Protein AF-A0A369W4E8-F1 (afdb_monomer_lite)

pLDDT: mean 86.35, std 14.91, range [37.69, 95.75]

Radius of gyration: 13.04 Å; chains: 1; bounding box: 27×32×36 Å

Organism: NCBI:txid2282655

Secondary structure (DSSP, 8-state):
-HHHHHHGGGS-HHHHHHHHHHHHH-GGGBGGG-SSSPBPHHHHHHHHHHHHHHHHTT--TTTT-----

Foldseek 3Di:
DVVLLVCLLVDDLVVLLVLLVCLQQALVQADVSDRPHHGDPVSVSNNVSSVVSCVVVVHDNPVVDDDDD

Stru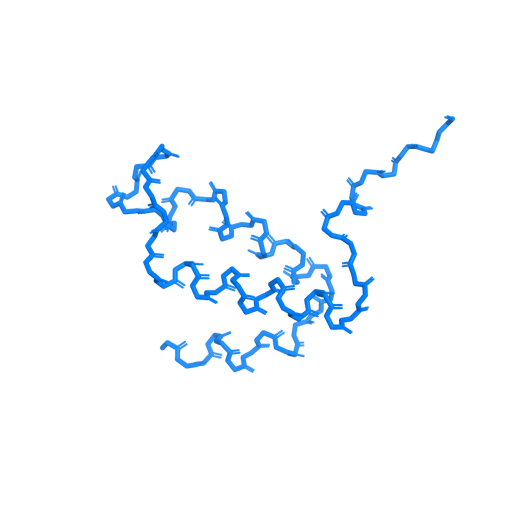cture (mmCIF, N/CA/C/O backbone):
data_AF-A0A369W4E8-F1
#
_entry.id   AF-A0A369W4E8-F1
#
loop_
_atom_site.group_PDB
_atom_site.id
_atom_site.type_symbol
_atom_site.label_atom_id
_atom_site.label_alt_id
_atom_site.label_comp_id
_atom_site.label_asym_id
_atom_site.label_entity_id
_atom_site.label_seq_id
_atom_site.pdbx_PDB_ins_code
_atom_site.Cartn_x
_atom_site.Cartn_y
_atom_site.Cartn_z
_atom_site.occupancy
_atom_site.B_iso_or_equiv
_atom_site.auth_seq_id
_atom_site.auth_comp_id
_atom_site.auth_asym_id
_atom_site.auth_atom_id
_atom_site.pdbx_PDB_model_num
ATOM 1 N N . MET A 1 1 ? -1.658 -15.245 -6.818 1.00 59.72 1 MET A N 1
ATOM 2 C CA . MET A 1 1 ? -1.808 -13.771 -6.775 1.00 59.72 1 MET A CA 1
ATOM 3 C C . MET A 1 1 ? -2.964 -13.356 -5.874 1.00 59.72 1 MET A C 1
ATOM 5 O O . MET A 1 1 ? -2.735 -12.507 -5.032 1.00 59.72 1 MET A O 1
ATOM 9 N N . ARG A 1 2 ? -4.146 -13.981 -6.013 1.00 70.44 2 ARG A N 1
ATOM 10 C CA . ARG A 1 2 ? -5.335 -13.702 -5.187 1.00 70.44 2 ARG A CA 1
ATOM 11 C C . ARG A 1 2 ? -5.108 -13.852 -3.679 1.00 70.44 2 ARG A C 1
ATOM 13 O O . ARG A 1 2 ? -5.343 -12.884 -2.985 1.00 70.44 2 ARG A O 1
ATOM 20 N N . ALA A 1 3 ? -4.469 -14.940 -3.233 1.00 79.12 3 ALA A N 1
ATOM 21 C CA . ALA A 1 3 ? -4.207 -15.191 -1.806 1.00 79.12 3 ALA A CA 1
ATOM 22 C C . ALA A 1 3 ? -3.676 -13.964 -1.035 1.00 79.12 3 ALA A C 1
ATOM 24 O O . ALA A 1 3 ? -4.314 -13.517 -0.098 1.00 79.12 3 ALA A O 1
ATOM 25 N N . LEU A 1 4 ? -2.594 -13.335 -1.510 1.00 82.62 4 LEU A N 1
ATOM 26 C CA . LEU A 1 4 ? -2.015 -12.160 -0.846 1.00 82.62 4 LEU A CA 1
ATOM 27 C C . LEU A 1 4 ? -2.947 -10.940 -0.823 1.00 82.62 4 LEU A C 1
ATOM 29 O O . LEU A 1 4 ? -2.913 -10.189 0.139 1.00 82.62 4 LEU A O 1
ATOM 33 N N . LEU A 1 5 ? -3.744 -10.721 -1.872 1.00 89.12 5 LEU A N 1
ATOM 34 C CA . LEU A 1 5 ? -4.720 -9.626 -1.905 1.00 89.12 5 LEU A CA 1
ATOM 35 C C . LEU A 1 5 ? -5.905 -9.909 -0.974 1.00 89.12 5 LEU A C 1
ATOM 37 O O . LEU A 1 5 ? -6.385 -8.993 -0.316 1.00 89.12 5 LEU A O 1
ATOM 41 N N . ASP A 1 6 ? -6.328 -11.171 -0.893 1.00 92.56 6 ASP A N 1
ATOM 42 C CA . ASP A 1 6 ? -7.409 -11.627 -0.017 1.00 92.56 6 ASP A CA 1
ATOM 43 C C . ASP A 1 6 ? -6.993 -11.597 1.467 1.00 92.56 6 ASP A C 1
ATOM 45 O O . ASP A 1 6 ? -7.835 -11.456 2.349 1.00 92.56 6 ASP A O 1
ATOM 49 N N . GLU A 1 7 ? -5.692 -11.699 1.755 1.00 93.38 7 GLU A N 1
ATOM 50 C CA . GLU A 1 7 ? -5.152 -11.643 3.115 1.00 93.38 7 GLU A CA 1
ATOM 51 C C . GLU A 1 7 ? -5.030 -10.210 3.660 1.00 93.38 7 GLU A C 1
ATOM 53 O O . GLU A 1 7 ? -5.167 -10.026 4.870 1.00 93.38 7 GLU A O 1
ATOM 58 N N . ILE A 1 8 ? -4.812 -9.194 2.812 1.00 93.94 8 ILE A N 1
ATOM 59 C CA . ILE A 1 8 ? -4.587 -7.789 3.226 1.00 93.94 8 ILE A CA 1
ATOM 60 C C . ILE A 1 8 ? -5.634 -7.268 4.233 1.00 93.94 8 ILE A C 1
ATOM 62 O O . ILE A 1 8 ? -5.225 -6.726 5.260 1.00 93.94 8 ILE A O 1
ATOM 66 N N . PRO A 1 9 ? -6.953 -7.472 4.041 1.00 94.94 9 PRO A N 1
ATOM 67 C CA . PRO A 1 9 ? -7.970 -7.009 4.991 1.00 94.94 9 PRO A CA 1
ATOM 68 C C . PRO A 1 9 ? -7.911 -7.689 6.366 1.00 94.94 9 PRO A C 1
ATOM 70 O O . PRO A 1 9 ? -8.539 -7.231 7.313 1.00 94.94 9 PRO A O 1
ATOM 73 N N . SER A 1 10 ? -7.173 -8.790 6.508 1.00 94.88 10 SER A N 1
ATOM 74 C CA . SER A 1 10 ? -6.998 -9.494 7.788 1.00 94.88 10 SER A CA 1
ATOM 75 C C . SER A 1 10 ? -5.702 -9.126 8.508 1.00 94.88 10 SER A C 1
ATOM 77 O O . SER A 1 10 ? -5.478 -9.538 9.646 1.00 94.88 10 SER A O 1
ATOM 79 N N . TRP A 1 11 ? -4.828 -8.355 7.862 1.00 95.19 11 TRP A N 1
ATOM 80 C CA . TRP A 1 11 ? -3.522 -8.030 8.411 1.00 95.19 11 TRP A CA 1
ATOM 81 C C . TRP A 1 11 ? -3.625 -7.111 9.632 1.00 95.19 11 TRP A C 1
ATOM 83 O O . TRP A 1 11 ? -4.456 -6.202 9.642 1.00 95.19 11 TRP A O 1
ATOM 93 N N . PRO A 1 12 ? -2.762 -7.290 10.648 1.00 95.56 12 PRO A N 1
ATOM 94 C CA . PRO A 1 12 ? -2.626 -6.322 11.728 1.00 95.56 12 PRO A CA 1
ATOM 95 C C . PRO A 1 12 ? -2.149 -4.961 11.208 1.00 95.56 12 PRO A C 1
ATOM 97 O O . PRO A 1 12 ? -1.384 -4.894 10.244 1.00 95.56 12 PRO A O 1
ATOM 100 N N . ASP A 1 13 ? -2.517 -3.885 11.898 1.00 93.94 13 ASP A N 1
ATOM 101 C CA . ASP A 1 13 ? -2.236 -2.504 11.482 1.00 93.94 13 ASP A CA 1
ATOM 102 C C . ASP A 1 13 ? -0.739 -2.235 11.261 1.00 93.94 13 ASP A C 1
ATOM 104 O O . ASP A 1 13 ? -0.341 -1.709 10.221 1.00 93.94 13 ASP A O 1
ATOM 108 N N . ALA A 1 14 ? 0.118 -2.689 12.184 1.00 92.50 14 ALA A N 1
ATOM 109 C CA . ALA A 1 14 ? 1.572 -2.577 12.042 1.00 92.50 14 ALA A CA 1
ATOM 110 C C . ALA A 1 14 ? 2.094 -3.303 10.788 1.00 92.50 14 ALA A C 1
ATOM 112 O O . ALA A 1 14 ? 3.007 -2.826 10.112 1.00 92.50 14 ALA A O 1
ATOM 113 N N . MET A 1 15 ? 1.491 -4.443 10.438 1.00 94.31 15 MET A N 1
ATOM 114 C CA . MET A 1 15 ? 1.865 -5.198 9.246 1.00 94.31 15 MET A CA 1
ATOM 115 C C . MET A 1 15 ? 1.394 -4.501 7.969 1.00 94.31 15 MET A C 1
ATOM 117 O O . MET A 1 15 ? 2.156 -4.454 7.005 1.00 94.31 15 MET A O 1
ATOM 121 N N . LEU A 1 16 ? 0.191 -3.920 7.966 1.00 94.06 16 LEU A N 1
ATOM 122 C CA . LEU A 1 16 ? -0.317 -3.113 6.853 1.00 94.06 16 LEU A CA 1
ATOM 123 C C . LEU A 1 16 ? 0.609 -1.937 6.551 1.00 94.06 16 LEU A C 1
ATOM 125 O O . LEU A 1 16 ? 1.058 -1.788 5.414 1.00 94.06 16 LEU A O 1
ATOM 129 N N . LEU A 1 17 ? 0.948 -1.149 7.574 1.00 93.00 17 LEU A N 1
ATOM 130 C CA . LEU A 1 17 ? 1.828 0.014 7.443 1.00 93.00 17 LEU A CA 1
ATOM 131 C C . LEU A 1 17 ? 3.222 -0.398 6.949 1.00 93.00 17 LEU A C 1
ATOM 133 O O . LEU A 1 17 ? 3.735 0.164 5.973 1.00 93.00 17 LEU A O 1
ATOM 137 N N . HIS A 1 18 ? 3.800 -1.440 7.556 1.00 94.06 18 HIS A N 1
ATOM 138 C CA . HIS A 1 18 ? 5.096 -1.979 7.155 1.00 94.06 18 HIS A CA 1
ATOM 139 C C . HIS A 1 18 ? 5.091 -2.464 5.699 1.00 94.06 18 HIS A C 1
ATOM 141 O O . HIS A 1 18 ? 5.977 -2.109 4.917 1.00 94.06 18 HIS A O 1
ATOM 147 N N . MET A 1 19 ? 4.098 -3.268 5.311 1.00 94.94 19 MET A N 1
ATOM 148 C CA . MET A 1 19 ? 4.036 -3.862 3.976 1.00 94.94 19 MET A CA 1
ATOM 149 C C . MET A 1 19 ? 3.728 -2.823 2.904 1.00 94.94 19 MET A C 1
ATOM 151 O O . MET A 1 19 ? 4.377 -2.847 1.861 1.00 94.94 19 MET A O 1
ATOM 155 N N . HIS A 1 20 ? 2.844 -1.858 3.168 1.00 94.56 20 HIS A N 1
ATOM 156 C CA . HIS A 1 20 ? 2.602 -0.728 2.270 1.00 94.56 20 HIS A CA 1
ATOM 157 C C . HIS A 1 20 ? 3.907 0.020 1.943 1.00 94.56 20 HIS A C 1
ATOM 159 O O . HIS A 1 20 ? 4.259 0.194 0.771 1.00 94.56 20 HIS A O 1
ATOM 165 N N . LYS A 1 21 ? 4.696 0.370 2.972 1.00 93.31 21 LYS A N 1
ATOM 166 C CA . LYS A 1 21 ? 6.020 0.993 2.799 1.00 93.31 21 LYS A CA 1
ATOM 167 C C . LYS A 1 21 ? 6.978 0.078 2.038 1.00 93.31 21 LYS A C 1
ATOM 169 O O . LYS A 1 21 ? 7.695 0.532 1.141 1.00 93.31 21 LYS A O 1
ATOM 174 N N . ARG A 1 22 ? 6.995 -1.214 2.370 1.00 93.81 22 ARG A N 1
ATOM 175 C CA . ARG A 1 22 ? 7.875 -2.204 1.740 1.00 93.81 22 ARG A CA 1
ATOM 176 C C . ARG A 1 22 ? 7.567 -2.384 0.252 1.00 93.81 22 ARG A C 1
ATOM 178 O O . ARG A 1 22 ? 8.513 -2.432 -0.532 1.00 93.81 22 ARG A O 1
ATOM 185 N N . PHE A 1 23 ? 6.294 -2.424 -0.150 1.00 93.56 23 PHE A N 1
ATOM 186 C CA . PHE A 1 23 ? 5.885 -2.504 -1.557 1.00 93.56 23 PHE A CA 1
ATOM 187 C C . PHE A 1 23 ? 6.334 -1.284 -2.362 1.00 93.56 23 PHE A C 1
ATOM 189 O O . PHE A 1 23 ? 6.737 -1.435 -3.511 1.00 93.56 23 PHE A O 1
ATOM 196 N N . ALA A 1 24 ? 6.329 -0.092 -1.759 1.00 90.31 24 ALA A N 1
ATOM 197 C CA . ALA A 1 24 ? 6.751 1.139 -2.426 1.00 90.31 24 ALA A CA 1
ATOM 198 C C . ALA A 1 24 ? 8.281 1.289 -2.548 1.00 90.31 24 ALA A C 1
ATOM 200 O O . ALA A 1 24 ? 8.787 1.881 -3.506 1.00 90.31 24 ALA A O 1
ATOM 201 N N . THR A 1 25 ? 9.035 0.777 -1.574 1.00 89.75 25 THR A N 1
ATOM 202 C CA . THR A 1 25 ? 10.468 1.091 -1.430 1.00 89.75 25 THR A CA 1
ATOM 203 C C . THR A 1 25 ? 11.396 -0.057 -1.802 1.00 89.75 25 THR A C 1
ATOM 205 O O . THR A 1 25 ? 12.510 0.189 -2.260 1.00 89.75 25 THR A O 1
ATOM 208 N N . SER A 1 26 ? 10.971 -1.314 -1.647 1.00 92.12 26 SER A N 1
ATOM 209 C CA . SER A 1 26 ? 11.876 -2.443 -1.847 1.00 92.12 26 SER A CA 1
ATO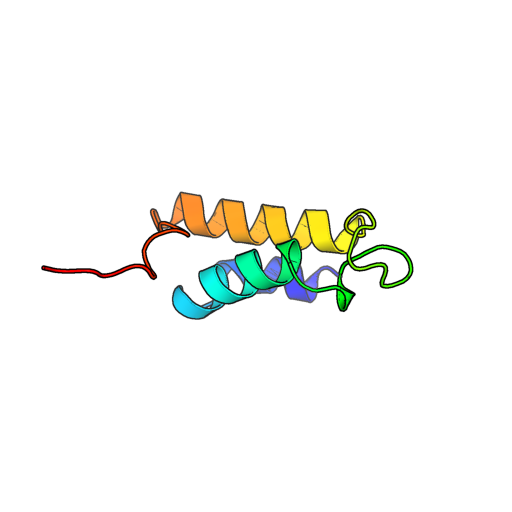M 210 C C . SER A 1 26 ? 12.197 -2.668 -3.322 1.00 92.12 26 SER A C 1
ATOM 212 O O . SER A 1 26 ? 11.315 -2.788 -4.171 1.00 92.12 26 SER A O 1
ATOM 214 N N . ARG A 1 27 ? 13.490 -2.844 -3.605 1.00 92.31 27 ARG A N 1
ATOM 215 C CA . ARG A 1 27 ? 14.020 -3.211 -4.922 1.00 92.31 27 ARG A CA 1
ATOM 216 C C . ARG A 1 27 ? 13.412 -4.505 -5.480 1.00 92.31 27 ARG A C 1
ATOM 218 O O . ARG A 1 27 ? 13.274 -4.640 -6.687 1.00 92.31 27 ARG A O 1
ATOM 225 N N . LEU A 1 28 ? 13.013 -5.438 -4.612 1.00 90.75 28 LEU A N 1
ATOM 226 C CA . LEU A 1 28 ? 12.397 -6.713 -5.012 1.00 90.75 28 LEU A CA 1
ATOM 227 C C . LEU A 1 28 ? 11.059 -6.536 -5.740 1.00 90.75 28 LEU A C 1
ATOM 229 O O . LEU A 1 28 ? 10.622 -7.425 -6.461 1.00 90.75 28 LEU A O 1
ATOM 233 N N . PHE A 1 29 ? 10.412 -5.390 -5.548 1.00 92.31 29 PHE A N 1
ATOM 234 C CA . PHE A 1 29 ? 9.124 -5.070 -6.143 1.00 92.31 29 PHE A CA 1
ATOM 235 C C . PHE A 1 29 ? 9.239 -4.196 -7.393 1.00 92.31 29 PHE A C 1
ATOM 237 O O . PHE A 1 29 ? 8.215 -3.831 -7.973 1.00 92.31 29 PHE A O 1
ATOM 244 N N . ARG A 1 30 ? 10.467 -3.889 -7.829 1.00 93.19 30 ARG A N 1
ATOM 245 C CA . ARG A 1 30 ? 10.769 -3.079 -9.013 1.00 93.19 30 ARG A CA 1
ATOM 246 C C . ARG A 1 30 ? 11.138 -3.945 -10.209 1.00 93.19 30 ARG A C 1
ATOM 248 O O . ARG A 1 30 ? 11.669 -5.047 -10.066 1.00 93.19 30 ARG A O 1
ATOM 255 N N . VAL A 1 31 ? 10.838 -3.437 -11.399 1.00 92.12 31 VAL A N 1
ATOM 256 C CA . VAL A 1 31 ? 11.152 -4.094 -12.671 1.00 92.12 31 VAL A CA 1
ATOM 257 C C . VAL A 1 31 ? 12.665 -4.320 -12.762 1.00 92.12 31 VAL A C 1
ATOM 259 O O . VAL A 1 31 ? 13.453 -3.446 -12.410 1.00 92.12 31 VAL A O 1
ATOM 262 N N . HIS A 1 32 ? 13.069 -5.530 -13.160 1.00 92.44 32 HIS A N 1
ATOM 263 C CA . HIS A 1 32 ? 14.469 -5.987 -13.192 1.00 92.44 32 HIS A CA 1
ATOM 264 C C . HIS A 1 32 ? 15.241 -5.866 -11.866 1.00 92.44 32 HIS A C 1
ATOM 266 O O . HIS A 1 32 ? 16.464 -5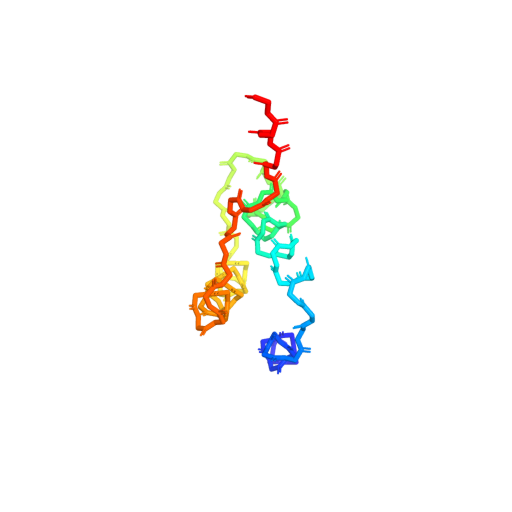.987 -11.860 1.00 92.44 32 HIS A O 1
ATOM 272 N N . HIS A 1 33 ? 14.552 -5.655 -10.741 1.00 89.31 33 HIS A N 1
ATOM 273 C CA . HIS A 1 33 ? 15.180 -5.297 -9.472 1.00 89.31 33 HIS A CA 1
ATOM 274 C C . HIS A 1 33 ? 16.064 -4.043 -9.571 1.00 89.31 33 HIS A C 1
ATOM 276 O O . HIS A 1 33 ? 17.074 -3.939 -8.877 1.00 89.31 33 HIS A O 1
ATOM 282 N N . ASP A 1 34 ? 15.702 -3.085 -10.421 1.00 89.19 34 ASP A N 1
ATOM 283 C CA . ASP A 1 34 ? 16.360 -1.782 -10.466 1.00 89.19 34 ASP A CA 1
ATOM 284 C C . ASP A 1 34 ? 15.870 -0.923 -9.281 1.00 89.19 34 ASP A C 1
ATOM 286 O O . ASP A 1 34 ? 14.663 -0.716 -9.151 1.00 89.19 34 ASP A O 1
ATOM 290 N N . PRO A 1 35 ? 16.750 -0.424 -8.387 1.00 86.50 35 PRO A N 1
ATOM 291 C CA . PRO A 1 35 ? 16.343 0.422 -7.261 1.00 86.50 35 PRO A CA 1
ATOM 292 C C . PRO A 1 35 ? 15.687 1.743 -7.690 1.00 86.50 35 PRO A C 1
ATOM 294 O O . PRO A 1 35 ? 14.881 2.284 -6.932 1.00 86.50 35 PRO A O 1
ATOM 297 N N . HIS A 1 36 ? 15.992 2.241 -8.889 1.00 87.38 36 HIS A N 1
ATOM 29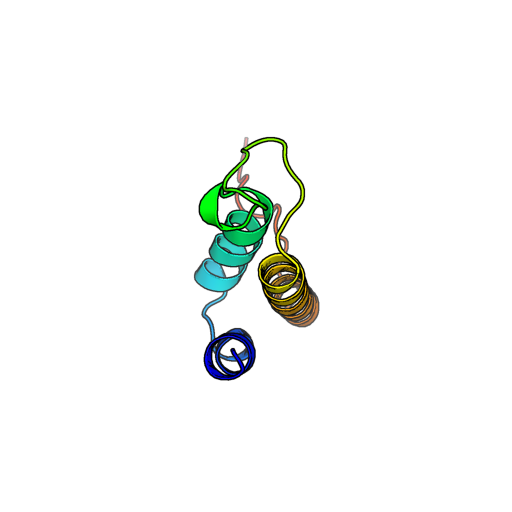8 C CA . HIS A 1 36 ? 15.406 3.463 -9.444 1.00 87.38 36 HIS A CA 1
ATOM 299 C C . HIS A 1 36 ? 14.316 3.175 -10.485 1.00 87.38 36 HIS A C 1
ATOM 301 O O . HIS A 1 36 ? 13.573 4.079 -10.866 1.00 87.38 36 HIS A O 1
ATOM 307 N N . GLY A 1 37 ? 14.176 1.914 -10.896 1.00 89.06 37 GLY A N 1
ATOM 308 C CA . GLY A 1 37 ? 13.198 1.471 -11.881 1.00 89.06 37 GLY A CA 1
ATOM 309 C C . GLY A 1 37 ? 11.764 1.479 -11.344 1.00 89.06 37 GLY A C 1
ATOM 310 O O . GLY A 1 37 ? 11.548 1.515 -10.129 1.00 89.06 37 GLY A O 1
ATOM 311 N N . PRO A 1 38 ? 10.751 1.441 -12.222 1.00 94.25 38 PRO A N 1
ATOM 312 C CA . PRO A 1 38 ? 9.352 1.454 -11.808 1.00 94.25 38 PRO A CA 1
ATOM 313 C C . PRO A 1 38 ? 8.987 0.207 -10.993 1.00 94.25 38 PRO A C 1
ATOM 315 O O . PRO A 1 38 ? 9.617 -0.848 -11.106 1.00 94.25 38 PRO A O 1
ATOM 318 N N . LEU A 1 39 ? 7.932 0.314 -10.181 1.00 94.25 39 LEU A N 1
ATOM 319 C CA . LEU A 1 39 ? 7.328 -0.854 -9.541 1.00 94.25 39 LEU A CA 1
ATOM 320 C C . LEU A 1 39 ? 6.764 -1.804 -10.601 1.00 94.25 39 LEU A C 1
ATOM 322 O O . LEU A 1 39 ? 6.250 -1.383 -11.635 1.00 94.25 39 LEU A O 1
ATOM 326 N N . THR A 1 40 ? 6.836 -3.098 -10.317 1.00 94.38 40 THR A N 1
ATOM 327 C CA . THR A 1 40 ? 6.098 -4.105 -11.082 1.00 94.38 40 THR A CA 1
ATOM 328 C C . THR A 1 40 ? 4.596 -3.877 -10.930 1.00 94.38 40 THR A C 1
ATOM 330 O O . THR A 1 40 ? 4.136 -3.438 -9.876 1.00 94.38 40 THR A O 1
ATOM 333 N N . GLU A 1 41 ? 3.812 -4.243 -11.945 1.00 93.94 41 GLU A N 1
ATOM 334 C CA . GLU A 1 41 ? 2.344 -4.140 -11.901 1.00 93.94 41 GLU A CA 1
ATOM 335 C C . GLU A 1 41 ? 1.761 -4.828 -10.654 1.00 93.94 41 GLU A C 1
ATOM 337 O O . GLU A 1 41 ? 0.923 -4.276 -9.945 1.00 93.94 41 GLU A O 1
ATOM 342 N N . ARG A 1 42 ? 2.302 -6.000 -10.301 1.00 91.62 42 ARG A N 1
ATOM 343 C CA . ARG A 1 42 ? 1.930 -6.723 -9.081 1.00 91.62 42 ARG A CA 1
ATOM 344 C C . ARG A 1 42 ? 2.180 -5.911 -7.809 1.00 91.62 42 ARG A C 1
ATOM 346 O O . ARG A 1 42 ? 1.357 -5.936 -6.901 1.00 91.62 42 ARG A O 1
ATOM 353 N N . ALA A 1 43 ? 3.326 -5.247 -7.710 1.00 93.75 43 ALA A N 1
ATOM 354 C CA . ALA A 1 43 ? 3.659 -4.449 -6.539 1.00 93.75 43 ALA A CA 1
ATOM 355 C C . ALA A 1 43 ? 2.784 -3.202 -6.419 1.00 93.75 43 ALA A C 1
ATOM 357 O O . ALA A 1 43 ? 2.426 -2.834 -5.304 1.00 93.75 43 ALA A O 1
ATOM 358 N N . VAL A 1 44 ? 2.410 -2.596 -7.549 1.00 95.19 44 VAL A N 1
ATOM 359 C CA . VAL A 1 44 ? 1.437 -1.497 -7.585 1.00 95.19 44 VAL A CA 1
ATOM 360 C C . VAL A 1 44 ? 0.104 -1.964 -7.005 1.00 95.19 44 VAL A C 1
ATOM 362 O O . VAL A 1 44 ? -0.375 -1.361 -6.054 1.00 95.19 44 VAL A O 1
ATOM 365 N N . LEU A 1 45 ? -0.429 -3.098 -7.473 1.00 95.44 45 LEU A N 1
ATOM 366 C CA . LEU A 1 45 ? -1.689 -3.649 -6.959 1.00 95.44 45 LEU A CA 1
ATOM 367 C C . LEU A 1 45 ? -1.643 -3.941 -5.451 1.00 95.44 45 LEU A C 1
ATOM 369 O O . LEU A 1 45 ? -2.580 -3.612 -4.729 1.00 95.44 45 LEU A O 1
ATOM 373 N N . LEU A 1 46 ? -0.554 -4.543 -4.962 1.00 94.94 46 LEU A N 1
ATOM 374 C CA . LEU A 1 46 ? -0.394 -4.853 -3.536 1.00 94.94 46 LEU A CA 1
ATOM 375 C C . LEU A 1 46 ? -0.244 -3.590 -2.679 1.00 94.94 46 LEU A C 1
ATOM 377 O O . LEU A 1 46 ? -0.827 -3.511 -1.598 1.00 94.94 46 LEU A O 1
ATOM 381 N N . ARG A 1 47 ? 0.517 -2.599 -3.160 1.00 95.19 47 ARG A N 1
ATOM 382 C CA . ARG A 1 47 ? 0.651 -1.293 -2.506 1.00 95.19 47 ARG A CA 1
ATOM 383 C C . ARG A 1 47 ? -0.709 -0.610 -2.412 1.00 95.19 47 ARG A C 1
ATOM 385 O O . ARG A 1 47 ? -1.073 -0.159 -1.336 1.00 95.19 47 ARG A O 1
ATOM 392 N N . ASP A 1 48 ? -1.454 -0.560 -3.507 1.00 95.56 48 ASP A N 1
ATOM 393 C CA . ASP A 1 48 ? -2.720 0.169 -3.568 1.00 95.56 48 ASP A CA 1
ATOM 394 C C . ASP A 1 48 ? -3.803 -0.515 -2.717 1.00 95.56 48 ASP A C 1
ATOM 396 O O . ASP A 1 48 ? -4.548 0.165 -2.011 1.00 95.56 48 ASP A O 1
ATOM 400 N N . ALA A 1 49 ? -3.838 -1.852 -2.692 1.00 95.56 49 ALA A N 1
ATOM 401 C CA . ALA A 1 49 ? -4.717 -2.608 -1.801 1.00 95.56 49 ALA A CA 1
ATOM 402 C C . ALA A 1 49 ? -4.390 -2.358 -0.317 1.00 95.56 49 ALA A C 1
ATOM 404 O O . ALA A 1 49 ? -5.285 -2.043 0.465 1.00 95.56 49 ALA A O 1
ATOM 405 N N . ALA A 1 50 ? -3.109 -2.422 0.068 1.00 95.12 50 ALA A N 1
ATOM 406 C CA . ALA A 1 50 ? -2.693 -2.125 1.439 1.00 95.12 50 ALA A CA 1
ATOM 407 C C . ALA A 1 50 ? -2.967 -0.659 1.820 1.00 95.12 50 ALA A C 1
ATOM 409 O O . ALA A 1 50 ? -3.425 -0.388 2.925 1.00 95.12 50 ALA A O 1
ATOM 410 N N . GLY A 1 51 ? -2.731 0.286 0.904 1.00 94.88 51 GLY A N 1
ATOM 411 C CA . GLY A 1 51 ? -3.015 1.708 1.105 1.00 94.88 51 GLY A CA 1
ATOM 412 C C . GLY A 1 51 ? -4.509 2.002 1.261 1.00 94.88 51 GLY A C 1
ATOM 413 O O . GLY A 1 51 ? -4.890 2.810 2.105 1.00 94.88 51 GLY A O 1
ATOM 414 N N . THR A 1 52 ? -5.357 1.304 0.503 1.00 95.56 52 THR A N 1
ATOM 415 C CA . THR A 1 52 ? -6.818 1.388 0.637 1.00 95.56 52 THR A CA 1
ATOM 416 C C . THR A 1 52 ? -7.262 0.901 2.011 1.00 95.56 52 THR A C 1
ATOM 418 O O . THR A 1 52 ? -8.016 1.593 2.687 1.00 95.56 52 THR A O 1
ATOM 421 N N . GLU A 1 53 ? -6.750 -0.244 2.464 1.00 95.75 53 GLU A N 1
ATOM 422 C CA . GLU A 1 53 ? -7.082 -0.793 3.782 1.00 95.75 53 GLU A CA 1
ATOM 423 C C . GLU A 1 53 ? -6.606 0.121 4.928 1.00 95.75 53 GLU A C 1
ATOM 425 O O . GLU A 1 53 ? -7.350 0.375 5.873 1.00 95.75 53 GLU A O 1
ATOM 430 N N . ILE A 1 54 ? -5.401 0.693 4.815 1.00 94.44 54 ILE A N 1
ATOM 431 C CA . ILE A 1 54 ? -4.877 1.713 5.741 1.00 94.44 54 ILE A CA 1
ATOM 432 C C . ILE A 1 54 ? -5.840 2.904 5.834 1.00 94.44 54 ILE A C 1
ATOM 434 O O . ILE A 1 54 ? -6.196 3.320 6.937 1.00 94.44 54 ILE A O 1
ATOM 438 N N . ALA A 1 55 ? -6.299 3.424 4.690 1.00 94.12 55 ALA A N 1
ATOM 439 C CA . ALA A 1 55 ? -7.229 4.548 4.644 1.00 94.12 55 ALA A CA 1
ATOM 440 C C . ALA A 1 55 ? -8.602 4.195 5.240 1.00 94.12 55 ALA A C 1
ATOM 442 O O . ALA A 1 55 ? -9.156 4.989 5.998 1.00 94.12 55 ALA A O 1
ATOM 443 N N . LEU A 1 56 ? -9.127 2.998 4.955 1.00 94.81 56 LEU A N 1
ATOM 444 C CA . LEU A 1 56 ? -10.399 2.513 5.504 1.00 94.81 56 LEU A CA 1
ATOM 445 C C . LEU A 1 56 ? -10.367 2.394 7.031 1.00 94.81 56 LEU A C 1
ATOM 447 O O . LEU A 1 56 ? -11.360 2.692 7.692 1.00 94.81 56 LEU A O 1
ATOM 451 N N . ARG A 1 57 ? -9.223 2.001 7.596 1.00 93.69 57 ARG A N 1
ATOM 452 C CA . ARG A 1 57 ? -9.018 1.899 9.049 1.00 93.69 57 ARG A CA 1
ATOM 453 C C . ARG A 1 57 ? -8.653 3.222 9.721 1.00 93.69 57 ARG A C 1
ATOM 455 O O . ARG A 1 57 ? -8.483 3.252 10.936 1.00 93.69 57 ARG A O 1
ATOM 462 N N . GLY A 1 58 ? -8.503 4.306 8.957 1.00 93.00 58 GLY A N 1
ATOM 463 C CA . GLY A 1 58 ? -8.052 5.596 9.482 1.00 93.00 58 GLY A CA 1
ATOM 464 C C . GLY A 1 58 ? -6.609 5.575 10.000 1.00 93.00 58 GLY A C 1
ATOM 465 O O . GLY A 1 58 ? -6.243 6.401 10.834 1.00 93.00 58 GLY A O 1
ATOM 466 N N . LEU A 1 59 ? -5.787 4.633 9.529 1.00 89.50 59 LEU A N 1
ATOM 467 C CA . LEU A 1 59 ? -4.378 4.542 9.896 1.00 89.50 59 LEU A CA 1
ATOM 468 C C . LEU A 1 59 ? -3.578 5.574 9.099 1.00 89.50 59 LEU A C 1
ATOM 470 O O . LEU A 1 59 ? -3.781 5.748 7.898 1.00 89.50 59 LEU A O 1
ATOM 474 N N . SER A 1 60 ? -2.629 6.241 9.752 1.00 79.44 60 SER A N 1
ATOM 475 C CA . SER A 1 60 ? -1.728 7.161 9.062 1.00 79.44 60 SER A CA 1
ATOM 476 C C . SER A 1 60 ? -0.394 6.470 8.767 1.00 79.44 60 SER A C 1
ATOM 478 O O . SER A 1 60 ? 0.294 6.070 9.709 1.00 79.44 60 SER A O 1
ATOM 480 N N . PRO A 1 61 ? 0.044 6.379 7.495 1.00 65.56 61 PRO A N 1
ATOM 481 C CA . PRO A 1 61 ? 1.378 5.882 7.146 1.00 65.56 61 PRO A CA 1
ATOM 482 C C 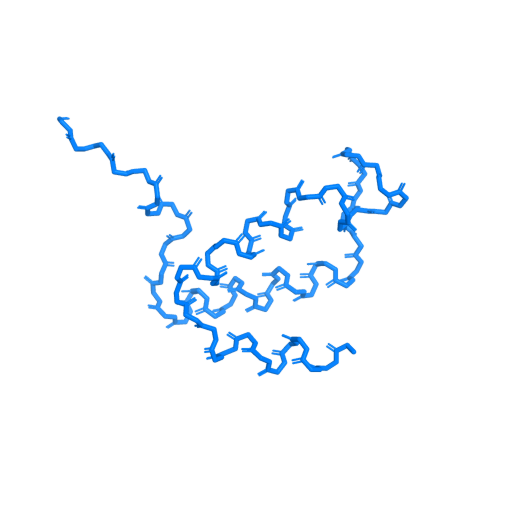. PRO A 1 61 ? 2.521 6.767 7.677 1.00 65.56 61 PRO A C 1
ATOM 484 O O . PRO A 1 61 ? 3.683 6.386 7.563 1.00 65.56 61 PRO A O 1
ATOM 487 N N . LEU A 1 62 ? 2.194 7.924 8.267 1.00 60.53 62 LEU A N 1
ATOM 488 C CA . LEU A 1 62 ? 3.118 8.858 8.914 1.00 60.53 62 LEU A CA 1
ATOM 489 C C . LEU A 1 62 ? 3.193 8.694 10.444 1.00 60.53 62 LEU A C 1
ATOM 491 O O . LEU A 1 62 ? 3.990 9.376 11.076 1.00 60.53 62 LEU A O 1
ATOM 495 N N . ALA A 1 63 ? 2.392 7.815 11.062 1.00 54.28 63 ALA A N 1
ATOM 496 C CA . ALA A 1 63 ? 2.332 7.699 12.525 1.00 54.28 63 ALA A CA 1
ATOM 497 C C . ALA A 1 63 ? 3.577 7.049 13.170 1.00 54.28 63 ALA A C 1
ATOM 499 O O . ALA A 1 63 ? 3.690 7.042 14.391 1.00 54.28 63 ALA A O 1
ATOM 500 N N . GLU A 1 64 ? 4.544 6.562 12.383 1.00 51.03 64 GLU A N 1
ATOM 501 C CA . GLU A 1 64 ? 5.854 6.104 12.884 1.00 51.03 64 GLU A CA 1
ATOM 502 C C . GLU A 1 64 ? 6.903 7.232 12.947 1.00 51.03 64 GLU A C 1
ATOM 504 O O . GLU A 1 64 ? 8.094 7.020 12.723 1.00 51.03 64 GLU A O 1
ATOM 509 N N . THR A 1 65 ? 6.482 8.461 13.231 1.00 49.53 65 THR A N 1
ATOM 510 C CA . THR A 1 65 ? 7.387 9.526 13.683 1.00 49.53 65 THR A CA 1
ATOM 511 C C . THR A 1 65 ? 6.752 10.182 14.897 1.00 49.53 65 THR A C 1
ATOM 513 O O . THR A 1 65 ? 6.143 11.244 14.822 1.00 49.53 65 THR A O 1
ATOM 516 N N . GLY A 1 66 ? 6.809 9.468 16.019 1.00 45.75 66 GLY A N 1
ATOM 517 C CA . GLY A 1 66 ? 6.637 10.088 17.318 1.00 45.75 66 GLY A CA 1
ATOM 518 C C . GLY A 1 66 ? 7.918 10.828 17.674 1.00 45.75 66 GLY A C 1
ATOM 519 O O . GLY A 1 66 ? 8.905 10.182 17.983 1.00 45.75 66 GLY A O 1
ATOM 520 N N . ASP A 1 67 ? 7.856 12.151 17.631 1.00 49.69 67 ASP A N 1
ATOM 521 C CA . ASP A 1 67 ? 8.617 13.075 18.474 1.00 49.69 67 ASP A CA 1
ATOM 522 C C . ASP A 1 67 ? 7.676 14.291 18.630 1.00 49.69 67 ASP A C 1
ATOM 524 O O . ASP A 1 67 ? 7.379 14.975 17.657 1.00 49.69 67 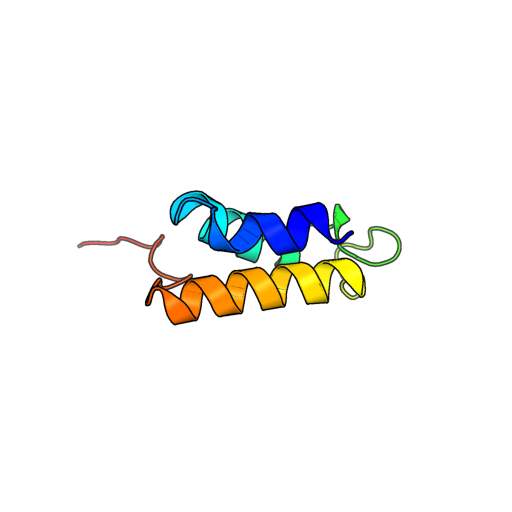ASP A O 1
ATOM 528 N N . GLY A 1 68 ? 7.021 14.553 19.759 1.00 49.62 68 GLY A N 1
ATOM 529 C CA . GLY A 1 68 ? 7.269 13.995 21.077 1.00 49.62 68 GLY A CA 1
ATOM 530 C C . GLY A 1 68 ? 8.391 14.706 21.826 1.00 49.62 68 GLY A C 1
ATOM 531 O O . GLY A 1 68 ? 8.961 14.074 22.701 1.00 49.62 68 GLY A O 1
ATOM 532 N N . GLU A 1 69 ? 8.671 15.977 21.520 1.00 37.69 69 GLU A N 1
ATOM 533 C CA . GLU A 1 69 ? 9.273 16.939 22.459 1.00 37.69 69 GLU A CA 1
ATOM 534 C C . GLU A 1 69 ? 8.850 18.378 22.129 1.00 37.69 69 GLU A C 1
ATOM 536 O O . GLU A 1 69 ? 8.828 18.735 20.926 1.00 37.69 69 GLU A O 1
#

Sequence (69 aa):
MRALLDEIPSWPDAMLLHMHKRFATSRLFRVHHDPHGPLTERAVLLRDAAGTEIALRGLSPLAETGDGE